Protein AF-A0A965YC69-F1 (afdb_monomer_lite)

Structure (mmCIF, N/CA/C/O backbone):
data_AF-A0A965YC69-F1
#
_entry.id   AF-A0A965YC69-F1
#
loop_
_atom_site.group_PDB
_atom_site.id
_atom_site.type_symbol
_atom_site.label_atom_id
_atom_site.label_alt_id
_atom_site.label_comp_id
_atom_site.label_asym_id
_atom_site.label_entity_id
_atom_site.label_seq_id
_atom_site.pdbx_PDB_ins_code
_atom_site.Cartn_x
_atom_site.Cartn_y
_atom_site.Cartn_z
_atom_site.occupancy
_atom_site.B_iso_or_equiv
_atom_site.auth_seq_id
_atom_site.auth_comp_id
_atom_site.auth_asym_id
_atom_site.auth_atom_id
_atom_site.pdbx_PDB_model_num
ATOM 1 N N . MET A 1 1 ? -14.971 -6.570 31.888 1.00 59.25 1 MET A N 1
ATOM 2 C CA . MET A 1 1 ? -14.513 -6.653 30.483 1.00 59.25 1 MET A CA 1
ATOM 3 C C . MET A 1 1 ? -15.698 -6.391 29.568 1.00 59.25 1 MET A C 1
ATOM 5 O O . MET A 1 1 ? -16.742 -7.001 29.774 1.00 59.25 1 MET A O 1
ATOM 9 N N . THR A 1 2 ? -15.551 -5.465 28.622 1.00 69.69 2 THR A N 1
ATOM 10 C CA . THR A 1 2 ? -16.561 -5.108 27.612 1.00 69.69 2 THR A CA 1
ATOM 11 C C . THR A 1 2 ? -16.803 -6.289 26.671 1.00 69.69 2 THR A C 1
ATOM 13 O O . THR A 1 2 ? -15.857 -6.855 26.121 1.00 69.69 2 THR A O 1
ATOM 16 N N . LYS A 1 3 ? -18.061 -6.719 26.513 1.00 77.50 3 LYS A N 1
ATOM 17 C CA . LYS A 1 3 ? -18.376 -7.937 25.738 1.00 77.50 3 LYS A CA 1
ATOM 18 C C . LYS A 1 3 ? -18.307 -7.688 24.233 1.00 77.50 3 LYS A C 1
ATOM 20 O O . LYS A 1 3 ? -18.015 -8.605 23.472 1.00 77.50 3 LYS A O 1
ATOM 25 N N . GLU A 1 4 ? -18.570 -6.455 23.809 1.00 84.12 4 GLU A N 1
ATOM 26 C CA . GLU A 1 4 ? -18.729 -6.100 22.397 1.00 84.12 4 GLU A CA 1
ATOM 27 C C . GLU A 1 4 ? -17.453 -5.514 21.777 1.00 84.12 4 GLU A C 1
ATOM 29 O O . GLU A 1 4 ? -17.327 -5.424 20.555 1.00 84.12 4 GLU A O 1
ATOM 34 N N . PHE A 1 5 ? -16.469 -5.148 22.600 1.00 84.00 5 PHE A N 1
ATOM 35 C CA . PHE A 1 5 ? -15.218 -4.546 22.140 1.00 84.00 5 PHE A CA 1
ATOM 36 C C . PHE A 1 5 ? -14.399 -5.436 21.186 1.00 84.00 5 PHE A C 1
ATOM 38 O O . PHE A 1 5 ? -13.971 -4.932 20.143 1.00 84.00 5 PHE A O 1
ATOM 45 N N . PRO A 1 6 ? -14.250 -6.758 21.419 1.00 87.00 6 PRO A N 1
ATOM 46 C CA . PRO A 1 6 ? -13.568 -7.640 20.468 1.00 87.00 6 PRO A CA 1
ATOM 47 C C . PRO A 1 6 ? -14.214 -7.646 19.076 1.00 87.00 6 PRO A C 1
ATOM 49 O O . PRO A 1 6 ? -13.519 -7.744 18.065 1.00 87.00 6 PRO A O 1
ATOM 52 N N . PHE A 1 7 ? -15.541 -7.492 19.003 1.00 87.00 7 PHE A N 1
ATOM 53 C CA . PHE A 1 7 ? -16.260 -7.411 17.732 1.00 87.00 7 PHE A CA 1
ATOM 54 C C . PHE A 1 7 ? -15.935 -6.116 16.977 1.00 87.00 7 PHE A C 1
ATOM 56 O O . PHE A 1 7 ? -15.702 -6.153 15.766 1.00 87.00 7 PHE A O 1
ATOM 63 N N . LEU A 1 8 ? -15.873 -4.980 17.685 1.00 88.12 8 LEU A N 1
ATOM 64 C CA . LEU A 1 8 ? -15.466 -3.701 17.097 1.00 88.12 8 LEU A CA 1
ATOM 65 C C . LEU A 1 8 ? -14.048 -3.791 16.518 1.00 88.12 8 LEU A C 1
ATOM 67 O O . LEU A 1 8 ? -13.834 -3.419 15.363 1.00 88.12 8 LEU A O 1
ATOM 71 N N . ILE A 1 9 ? -13.100 -4.322 17.295 1.00 90.00 9 ILE A N 1
ATOM 72 C CA . ILE A 1 9 ? -11.708 -4.480 16.861 1.00 90.00 9 ILE A CA 1
ATOM 73 C C . ILE A 1 9 ? -11.611 -5.394 15.641 1.00 90.00 9 ILE A C 1
ATOM 75 O O . ILE A 1 9 ? -10.937 -5.035 14.680 1.00 90.00 9 ILE A O 1
ATOM 79 N N . ASN A 1 10 ? -12.345 -6.509 15.611 1.00 89.81 10 ASN A N 1
ATOM 80 C CA . ASN A 1 10 ? -12.342 -7.406 14.457 1.00 89.81 10 ASN A CA 1
ATOM 81 C C . ASN A 1 10 ? -12.838 -6.713 13.171 1.00 89.81 10 ASN A C 1
ATOM 83 O O . ASN A 1 10 ? -12.270 -6.908 12.097 1.00 89.81 10 ASN A O 1
ATOM 87 N N . LYS A 1 11 ? -13.851 -5.840 13.265 1.00 89.69 11 LYS A N 1
ATOM 88 C CA . LYS A 1 11 ? -14.302 -5.036 12.116 1.00 89.69 11 LYS A CA 1
ATOM 89 C C . LYS A 1 11 ? -13.267 -4.012 11.655 1.00 89.69 11 LYS A C 1
ATOM 91 O O . LYS A 1 11 ? -13.107 -3.798 10.452 1.00 89.69 11 LYS A O 1
ATOM 96 N N . ILE A 1 12 ? -12.588 -3.351 12.593 1.00 90.25 12 ILE A N 1
ATOM 97 C CA . ILE A 1 12 ? -11.505 -2.418 12.259 1.00 90.25 12 ILE A CA 1
ATOM 98 C C . ILE A 1 12 ? -10.354 -3.191 11.605 1.00 90.25 12 ILE A C 1
ATOM 100 O O . ILE A 1 12 ? -9.820 -2.753 10.592 1.00 90.25 12 ILE A O 1
ATOM 104 N N . ASP A 1 13 ? -10.029 -4.377 12.109 1.00 89.38 13 ASP A N 1
ATOM 105 C CA . ASP A 1 13 ? -9.025 -5.267 11.532 1.00 89.38 13 ASP A CA 1
ATOM 106 C C . ASP A 1 13 ? -9.373 -5.721 10.114 1.00 89.38 13 ASP A C 1
ATOM 108 O O . ASP A 1 13 ? -8.505 -5.752 9.237 1.00 89.38 13 ASP A O 1
ATOM 112 N N . GLU A 1 14 ? -10.639 -6.043 9.855 1.00 90.31 14 GLU A N 1
ATOM 113 C CA . GLU A 1 14 ? -11.123 -6.354 8.513 1.00 90.31 14 GLU A CA 1
ATOM 114 C C . GLU A 1 14 ? -10.909 -5.169 7.559 1.00 90.31 14 GLU A C 1
ATOM 116 O O . GLU A 1 14 ? -10.376 -5.342 6.455 1.00 90.31 14 GLU A O 1
ATOM 121 N N . PHE A 1 15 ? -11.242 -3.953 8.007 1.00 91.25 15 PHE A N 1
ATOM 122 C CA . PHE A 1 15 ? -10.952 -2.727 7.269 1.00 91.25 15 PHE A CA 1
ATOM 123 C C . PHE A 1 15 ? -9.448 -2.557 7.017 1.00 91.25 15 PHE A C 1
ATOM 125 O O . PHE A 1 15 ? -9.059 -2.347 5.870 1.00 91.25 15 PHE A O 1
ATOM 132 N N . ILE A 1 16 ? -8.594 -2.705 8.038 1.00 88.75 16 ILE A N 1
ATOM 133 C CA . ILE A 1 16 ? -7.134 -2.559 7.920 1.00 88.75 16 ILE A CA 1
ATOM 134 C C . ILE A 1 16 ? -6.579 -3.554 6.889 1.00 88.75 16 ILE A C 1
ATOM 136 O O . ILE A 1 16 ? -5.811 -3.181 5.998 1.00 88.75 16 ILE A O 1
ATOM 140 N N . ARG A 1 17 ? -7.004 -4.822 6.950 1.00 87.62 17 ARG A N 1
ATOM 141 C CA . ARG A 1 17 ? -6.600 -5.851 5.978 1.00 87.62 17 ARG A CA 1
ATOM 142 C C . ARG A 1 17 ? -7.029 -5.473 4.564 1.00 87.62 17 ARG A C 1
ATOM 144 O O . ARG A 1 17 ? -6.238 -5.598 3.629 1.00 87.62 17 ARG A O 1
ATOM 151 N N . LYS A 1 18 ? -8.267 -5.005 4.384 1.00 90.19 18 LYS A N 1
ATOM 152 C CA . LYS A 1 18 ? -8.776 -4.592 3.069 1.00 90.19 18 LYS A CA 1
ATOM 153 C C . LYS A 1 18 ? -8.075 -3.332 2.550 1.00 90.19 18 LYS A C 1
ATOM 155 O O . LYS A 1 18 ? -7.773 -3.264 1.361 1.00 90.19 18 LYS A O 1
ATOM 160 N N . TYR A 1 19 ? -7.739 -2.392 3.430 1.00 89.69 19 TYR A N 1
ATOM 161 C CA . TYR A 1 19 ? -6.964 -1.189 3.127 1.00 89.69 19 TYR A CA 1
ATOM 162 C C . TYR A 1 19 ? -5.574 -1.533 2.576 1.00 89.69 19 TYR A C 1
ATOM 164 O O . TYR A 1 19 ? -5.208 -1.066 1.495 1.00 89.69 19 TYR A O 1
ATOM 172 N N . TYR A 1 20 ? -4.826 -2.416 3.244 1.00 87.81 20 TYR A N 1
ATOM 173 C CA . TYR A 1 20 ? -3.512 -2.836 2.747 1.00 87.81 20 TYR A CA 1
ATOM 174 C C . TYR A 1 20 ? -3.597 -3.686 1.480 1.00 87.81 20 TYR A C 1
ATOM 176 O O . TYR A 1 20 ? -2.767 -3.515 0.589 1.00 87.81 20 TYR A O 1
ATOM 184 N N . LYS A 1 21 ? -4.628 -4.531 1.329 1.00 87.44 21 LYS A N 1
ATOM 185 C CA . LYS A 1 21 ? -4.896 -5.221 0.054 1.00 87.44 21 LYS A CA 1
ATOM 186 C C . LYS A 1 21 ? -5.120 -4.230 -1.088 1.00 87.44 21 LYS A C 1
ATOM 188 O O . LYS A 1 21 ? -4.583 -4.425 -2.174 1.00 87.44 21 LYS A O 1
ATOM 193 N N . ASN A 1 22 ? -5.868 -3.155 -0.848 1.00 89.19 22 ASN A N 1
ATOM 194 C CA . ASN A 1 22 ? -6.080 -2.104 -1.840 1.00 89.19 22 ASN A CA 1
ATOM 195 C C . ASN A 1 22 ? -4.774 -1.400 -2.215 1.00 89.19 22 ASN A C 1
ATOM 197 O O . ASN A 1 22 ? -4.491 -1.202 -3.394 1.00 89.19 22 ASN A O 1
ATOM 201 N N . GLN A 1 23 ? -3.964 -1.054 -1.212 1.00 86.69 23 GLN A N 1
ATOM 202 C CA . GLN A 1 23 ? -2.665 -0.426 -1.423 1.00 86.69 23 GLN A CA 1
ATOM 203 C C . GLN A 1 23 ? -1.714 -1.337 -2.210 1.00 86.69 23 GLN A C 1
ATOM 205 O O . GLN A 1 23 ? -1.039 -0.855 -3.114 1.00 86.69 23 GLN A O 1
ATOM 210 N N . LEU A 1 24 ? -1.708 -2.641 -1.916 1.00 86.94 24 LEU A N 1
ATOM 211 C CA . LEU A 1 24 ? -0.916 -3.639 -2.631 1.00 86.94 24 LEU A CA 1
ATOM 212 C C . LEU A 1 24 ? -1.381 -3.804 -4.081 1.00 86.94 24 LEU A C 1
ATOM 214 O O . LEU A 1 24 ? -0.550 -3.823 -4.979 1.00 86.94 24 LEU A O 1
ATOM 218 N N . LEU A 1 25 ? -2.691 -3.890 -4.328 1.00 87.31 25 LEU A N 1
ATOM 219 C CA . LEU A 1 25 ? -3.232 -4.007 -5.686 1.00 87.31 25 LEU A CA 1
ATOM 220 C C . LEU A 1 25 ? -2.916 -2.767 -6.519 1.00 87.31 25 LEU A C 1
ATOM 222 O O . LEU A 1 25 ? -2.373 -2.883 -7.613 1.00 87.31 25 LEU A O 1
ATOM 226 N N . LYS A 1 26 ? -3.212 -1.575 -5.992 1.00 85.88 26 LYS A N 1
ATOM 227 C CA . LYS A 1 26 ? -2.890 -0.314 -6.664 1.00 85.88 26 LYS A CA 1
ATOM 228 C C . LYS A 1 26 ? -1.386 -0.190 -6.901 1.00 85.88 26 LYS A C 1
ATOM 230 O O . LYS A 1 26 ? -0.971 0.161 -7.999 1.00 85.88 26 LYS A O 1
ATOM 235 N N . GLY A 1 27 ? -0.589 -0.511 -5.886 1.00 85.31 27 GLY A N 1
ATOM 236 C CA . GLY A 1 27 ? 0.863 -0.524 -5.955 1.00 85.31 27 GLY A CA 1
ATOM 237 C C . GLY A 1 27 ? 1.385 -1.461 -7.041 1.00 85.31 27 GLY A C 1
ATOM 238 O O . GLY A 1 27 ? 2.020 -1.009 -7.984 1.00 85.31 27 GLY A O 1
ATOM 239 N N . GLY A 1 28 ? 1.048 -2.746 -6.973 1.00 86.44 28 GLY A N 1
ATOM 240 C CA . GLY A 1 28 ? 1.458 -3.746 -7.960 1.00 86.44 28 GLY A CA 1
ATOM 241 C C . GLY A 1 28 ? 1.061 -3.372 -9.389 1.00 86.44 28 GLY A C 1
ATOM 242 O O . GLY A 1 28 ? 1.870 -3.504 -10.301 1.00 86.44 28 GLY A O 1
ATOM 243 N N . LEU A 1 29 ? -0.138 -2.818 -9.582 1.00 88.00 29 LEU A N 1
ATOM 244 C CA . LEU A 1 29 ? -0.584 -2.305 -10.877 1.00 88.00 29 LEU A CA 1
ATOM 245 C C . LEU A 1 29 ? 0.324 -1.161 -11.381 1.00 88.00 29 LEU A C 1
ATOM 247 O O . LEU A 1 29 ? 0.822 -1.218 -12.504 1.00 88.00 29 LEU A O 1
ATOM 251 N N . PHE A 1 30 ? 0.613 -0.156 -10.550 1.00 85.81 30 PHE A N 1
ATOM 252 C CA . PHE A 1 30 ? 1.535 0.929 -10.915 1.00 85.81 30 PHE A CA 1
ATOM 253 C C . PHE A 1 30 ? 2.974 0.457 -11.159 1.00 85.81 30 PHE A C 1
ATOM 255 O O . PHE A 1 30 ? 3.622 0.971 -12.074 1.00 85.81 30 PHE A O 1
ATOM 262 N N . ALA A 1 31 ? 3.462 -0.516 -10.382 1.00 86.88 31 ALA A N 1
ATOM 263 C CA . ALA A 1 31 ? 4.761 -1.141 -10.614 1.00 86.88 31 ALA A CA 1
ATOM 264 C C . ALA A 1 31 ? 4.786 -1.783 -11.999 1.00 86.88 31 ALA A C 1
ATOM 266 O O . ALA A 1 31 ? 5.614 -1.409 -12.817 1.00 86.88 31 ALA A O 1
ATOM 267 N N . LEU A 1 32 ? 3.838 -2.675 -12.297 1.00 86.88 32 LEU A N 1
ATOM 268 C CA . LEU A 1 32 ? 3.783 -3.377 -13.580 1.00 86.88 32 LEU A CA 1
ATOM 269 C C . LEU A 1 32 ? 3.758 -2.413 -14.770 1.00 86.88 32 LEU A C 1
ATOM 271 O O . LEU A 1 32 ? 4.526 -2.592 -15.710 1.00 86.88 32 LEU A O 1
ATOM 275 N N . GLY A 1 33 ? 2.926 -1.369 -14.717 1.00 87.94 33 GLY A N 1
ATOM 276 C CA . GLY A 1 33 ? 2.852 -0.372 -15.788 1.00 87.94 33 GLY A CA 1
ATOM 277 C C . GLY A 1 33 ? 4.153 0.407 -15.973 1.00 87.94 33 GLY A C 1
ATOM 278 O O . GLY A 1 33 ? 4.636 0.539 -17.095 1.00 87.94 33 GLY A O 1
ATOM 279 N N . THR A 1 34 ? 4.739 0.892 -14.876 1.00 85.38 34 THR A N 1
ATOM 280 C CA . THR A 1 34 ? 6.002 1.648 -14.911 1.00 85.38 34 THR A CA 1
ATOM 281 C C . THR A 1 34 ? 7.152 0.784 -15.418 1.00 85.38 34 THR A C 1
ATOM 283 O O . THR A 1 34 ? 7.926 1.234 -16.257 1.00 85.38 34 THR A O 1
ATOM 286 N N . LEU A 1 35 ? 7.241 -0.462 -14.950 1.00 88.44 35 LEU A N 1
ATOM 287 C CA . LEU A 1 35 ? 8.280 -1.409 -15.347 1.00 88.44 35 LEU A CA 1
ATOM 288 C C . LEU A 1 35 ? 8.164 -1.784 -16.823 1.00 88.44 35 LEU A C 1
ATOM 290 O O . LEU A 1 35 ? 9.161 -1.734 -17.537 1.00 88.44 35 LEU A O 1
ATOM 294 N N . ALA A 1 36 ? 6.948 -2.071 -17.295 1.00 88.38 36 ALA A N 1
ATOM 295 C CA . ALA A 1 36 ? 6.690 -2.333 -18.706 1.00 88.38 36 ALA A CA 1
ATOM 296 C C . ALA A 1 36 ? 7.061 -1.127 -19.585 1.00 88.38 36 ALA A C 1
ATOM 298 O O . ALA A 1 36 ? 7.731 -1.285 -20.600 1.00 88.38 36 ALA A O 1
ATOM 299 N N . ALA A 1 37 ? 6.678 0.088 -19.183 1.00 87.81 37 ALA A N 1
ATOM 300 C CA . ALA A 1 37 ? 7.023 1.299 -19.924 1.00 87.81 37 ALA A CA 1
ATOM 301 C C . ALA A 1 37 ? 8.541 1.537 -19.977 1.00 87.81 37 ALA A C 1
ATOM 303 O O . ALA A 1 37 ? 9.082 1.794 -21.051 1.00 87.81 37 ALA A O 1
ATOM 304 N N . PHE A 1 38 ? 9.239 1.404 -18.845 1.00 87.38 38 PHE A N 1
ATOM 305 C CA . PHE A 1 38 ? 10.700 1.518 -18.792 1.00 87.38 38 PHE A CA 1
ATOM 306 C C . PHE A 1 38 ? 11.387 0.469 -19.665 1.00 87.38 38 PHE A C 1
ATOM 308 O O . PHE A 1 38 ? 12.330 0.797 -20.379 1.00 87.38 38 PHE A O 1
ATOM 315 N N . PHE A 1 39 ? 10.892 -0.769 -19.642 1.00 87.12 39 PHE A N 1
ATOM 316 C CA . PHE A 1 39 ? 11.405 -1.844 -20.479 1.00 87.12 39 PHE A CA 1
ATOM 317 C C . PHE A 1 39 ? 11.301 -1.492 -21.967 1.00 87.12 39 PHE A C 1
ATOM 319 O O . PHE A 1 39 ? 12.295 -1.580 -22.680 1.00 87.12 39 PHE A O 1
ATOM 326 N N . ILE A 1 40 ? 10.140 -1.014 -22.430 1.00 86.56 40 ILE A N 1
ATOM 327 C CA . ILE A 1 40 ? 9.954 -0.583 -23.826 1.00 86.56 40 ILE A CA 1
ATOM 328 C C . ILE A 1 40 ? 10.933 0.537 -24.188 1.00 86.56 40 ILE A C 1
ATOM 330 O O . ILE A 1 40 ? 11.562 0.480 -25.238 1.00 86.56 40 ILE A O 1
ATOM 334 N N . ILE A 1 41 ? 11.081 1.546 -23.324 1.00 86.94 41 ILE A N 1
ATOM 335 C CA . ILE A 1 41 ? 11.969 2.687 -23.583 1.00 86.94 41 ILE A CA 1
ATOM 336 C C . ILE A 1 41 ? 13.417 2.223 -23.746 1.00 86.94 41 ILE A C 1
ATOM 338 O O . ILE A 1 41 ? 14.076 2.640 -24.692 1.00 86.94 41 ILE A O 1
ATOM 342 N N . ILE A 1 42 ? 13.904 1.358 -22.854 1.00 85.88 42 ILE A N 1
ATOM 343 C CA . ILE A 1 42 ? 15.280 0.851 -22.919 1.00 85.88 42 ILE A CA 1
ATOM 344 C C . ILE A 1 42 ? 15.505 0.067 -24.214 1.00 85.88 42 ILE A C 1
ATOM 346 O O . ILE A 1 42 ? 16.464 0.357 -24.921 1.00 85.88 42 ILE A O 1
ATOM 350 N N . ASN A 1 43 ? 14.595 -0.848 -24.563 1.00 84.12 43 ASN A N 1
ATOM 351 C CA . ASN A 1 43 ? 14.705 -1.650 -25.787 1.00 84.12 43 ASN A CA 1
ATOM 352 C C . ASN A 1 43 ? 14.653 -0.783 -27.056 1.00 84.12 43 ASN A C 1
ATOM 354 O O . ASN A 1 43 ? 15.455 -0.964 -27.965 1.00 84.12 43 ASN A O 1
ATOM 358 N N . LEU A 1 44 ? 13.762 0.214 -27.115 1.00 84.38 44 LEU A N 1
ATOM 359 C CA . LEU A 1 44 ? 13.703 1.139 -28.253 1.00 84.38 44 LEU A CA 1
ATOM 360 C C . LEU A 1 44 ? 14.974 1.986 -28.368 1.00 84.38 44 LEU A C 1
ATOM 362 O O . LEU A 1 44 ? 15.494 2.169 -29.468 1.00 84.38 44 LEU A O 1
ATOM 366 N N . LEU A 1 45 ? 15.481 2.507 -27.247 1.00 84.81 45 LEU A N 1
ATOM 367 C CA . LEU A 1 45 ? 16.731 3.263 -27.235 1.00 84.81 45 LEU A CA 1
ATOM 368 C C . LEU A 1 45 ? 17.902 2.398 -27.692 1.00 84.81 45 LEU A C 1
ATOM 370 O O . LEU A 1 45 ? 18.755 2.884 -28.424 1.00 84.81 45 LEU A O 1
ATOM 374 N N . GLU A 1 46 ? 17.940 1.134 -27.285 1.00 82.69 46 GLU A N 1
ATOM 375 C CA . GLU A 1 46 ? 18.967 0.193 -27.711 1.00 82.69 46 GLU A CA 1
ATOM 376 C C . GLU A 1 46 ? 18.897 -0.095 -29.212 1.00 82.69 46 GLU A C 1
ATOM 378 O O . GLU A 1 46 ? 19.908 0.039 -29.905 1.00 82.69 46 GLU A O 1
ATOM 383 N N . TYR A 1 47 ? 17.697 -0.391 -29.714 1.00 81.62 47 TYR A N 1
ATOM 384 C CA . TYR A 1 47 ? 17.451 -0.682 -31.121 1.00 81.62 47 TYR A CA 1
ATOM 385 C C . TYR A 1 47 ? 17.859 0.478 -32.043 1.00 81.62 47 TYR A C 1
ATOM 387 O O . TYR A 1 47 ? 18.555 0.272 -33.035 1.00 81.62 47 TYR A O 1
ATOM 395 N N . PHE A 1 48 ? 17.477 1.716 -31.712 1.00 82.25 48 PHE A N 1
ATOM 396 C CA . PHE A 1 48 ? 17.841 2.886 -32.523 1.00 82.25 48 PHE A CA 1
ATOM 397 C C . PHE A 1 48 ? 19.259 3.400 -32.246 1.00 82.25 48 PHE A C 1
ATOM 399 O O . PHE A 1 48 ? 19.902 3.958 -33.135 1.00 82.25 48 PHE A O 1
ATOM 406 N N . GLY A 1 49 ? 19.744 3.246 -31.015 1.00 81.12 49 GLY A N 1
ATOM 407 C CA . GLY A 1 49 ? 21.005 3.813 -30.548 1.00 81.12 49 GLY A CA 1
ATOM 408 C C . GLY A 1 49 ? 22.242 2.990 -30.892 1.00 81.12 49 GLY A C 1
ATOM 409 O O . GLY A 1 49 ? 23.340 3.538 -30.814 1.00 81.12 49 GLY A O 1
ATOM 410 N N . ASN A 1 50 ? 22.091 1.711 -31.268 1.00 76.94 50 ASN A N 1
ATOM 411 C CA . ASN A 1 50 ? 23.204 0.784 -31.530 1.00 76.94 50 ASN A CA 1
ATOM 412 C C . ASN A 1 50 ? 24.290 0.869 -30.443 1.00 76.94 50 ASN A C 1
ATOM 414 O O . ASN A 1 50 ? 25.475 1.080 -30.715 1.00 76.94 50 ASN A O 1
ATOM 418 N N . PHE A 1 51 ? 23.871 0.789 -29.179 1.00 78.69 51 PHE A N 1
ATOM 419 C CA . PHE A 1 51 ? 24.764 1.055 -28.059 1.00 78.69 51 PHE A CA 1
ATOM 420 C C . PHE A 1 51 ? 25.872 0.007 -27.919 1.00 78.69 51 PHE A C 1
ATOM 422 O O . PHE A 1 51 ? 25.650 -1.199 -28.020 1.00 78.69 51 PHE A O 1
ATOM 429 N N . ASN A 1 52 ? 27.070 0.478 -27.565 1.00 82.38 52 ASN A N 1
ATOM 430 C CA . ASN A 1 52 ? 28.180 -0.392 -27.183 1.00 82.38 52 ASN A CA 1
ATOM 431 C C . ASN A 1 52 ? 27.843 -1.219 -25.926 1.00 82.38 52 ASN A C 1
ATOM 433 O O . ASN A 1 52 ? 27.083 -0.784 -25.057 1.00 82.38 52 ASN A O 1
ATOM 437 N N . ILE A 1 53 ? 28.494 -2.379 -25.786 1.00 83.50 53 ILE A N 1
ATOM 438 C CA . ILE A 1 53 ? 28.286 -3.360 -24.701 1.00 83.50 53 ILE A CA 1
ATOM 439 C C . ILE A 1 53 ? 28.294 -2.740 -23.288 1.00 83.50 53 ILE A C 1
ATOM 441 O O . ILE A 1 53 ? 27.503 -3.124 -22.424 1.00 83.50 53 ILE A O 1
ATOM 445 N N . THR A 1 54 ? 29.137 -1.729 -23.058 1.00 86.38 54 THR A N 1
ATOM 446 C CA . THR A 1 54 ? 29.231 -1.013 -21.779 1.00 86.38 54 THR A CA 1
ATOM 447 C C . THR A 1 54 ? 27.937 -0.273 -21.441 1.00 86.38 54 THR A C 1
ATOM 449 O O . THR A 1 54 ? 27.445 -0.379 -20.319 1.00 86.38 54 THR A O 1
ATOM 452 N N . PHE A 1 55 ? 27.349 0.440 -22.407 1.00 84.69 55 PHE A N 1
ATOM 453 C CA . PHE A 1 55 ? 26.105 1.186 -22.198 1.00 84.69 55 PHE A CA 1
ATOM 454 C C . PHE A 1 55 ? 24.920 0.248 -21.963 1.00 84.69 55 PHE A C 1
ATOM 456 O O . PHE A 1 55 ? 24.134 0.491 -21.048 1.00 84.69 55 PHE A O 1
ATOM 463 N N . ARG A 1 56 ? 24.849 -0.867 -22.702 1.00 82.62 56 ARG A N 1
ATOM 464 C CA . ARG A 1 56 ? 23.843 -1.922 -22.483 1.00 82.62 56 ARG A CA 1
ATOM 465 C C . ARG A 1 56 ? 23.903 -2.474 -21.058 1.00 82.62 56 ARG A C 1
ATOM 467 O O . ARG A 1 56 ? 22.887 -2.578 -20.377 1.00 82.62 56 ARG A O 1
ATOM 474 N N . THR A 1 57 ? 25.112 -2.740 -20.567 1.00 86.69 57 THR A N 1
ATOM 475 C CA . THR A 1 57 ? 25.331 -3.254 -19.206 1.00 86.69 57 THR A CA 1
ATOM 476 C C . THR A 1 57 ? 24.874 -2.252 -18.139 1.00 86.69 57 THR A C 1
ATOM 478 O O . THR A 1 57 ? 24.203 -2.630 -17.179 1.00 86.69 57 THR A O 1
ATOM 481 N N . ILE A 1 58 ? 25.181 -0.961 -18.314 1.00 89.69 58 ILE A N 1
ATOM 482 C CA . ILE A 1 58 ? 24.737 0.101 -17.396 1.00 89.69 58 ILE A CA 1
ATOM 483 C C . ILE A 1 58 ? 23.205 0.203 -17.376 1.00 89.69 58 ILE A C 1
ATOM 485 O O . ILE A 1 58 ? 22.614 0.240 -16.296 1.00 89.69 58 ILE A O 1
ATOM 489 N N . LEU A 1 59 ? 22.556 0.212 -18.547 1.00 86.31 59 LEU A N 1
ATOM 490 C CA . LEU A 1 59 ? 21.094 0.266 -18.657 1.00 86.31 59 LEU A CA 1
ATOM 491 C C . LEU A 1 59 ? 20.428 -0.952 -18.009 1.00 86.31 59 LEU A C 1
ATOM 493 O O . LEU A 1 59 ? 19.439 -0.792 -17.293 1.00 86.31 59 LEU A O 1
ATOM 497 N N . PHE A 1 60 ? 20.999 -2.144 -18.184 1.00 86.06 60 PHE A N 1
ATOM 498 C CA . PHE A 1 60 ? 20.513 -3.364 -17.545 1.00 86.06 60 PHE A CA 1
ATOM 499 C C . PHE A 1 60 ? 20.563 -3.279 -16.014 1.00 86.06 60 PHE A C 1
ATOM 501 O O . PHE A 1 60 ? 19.557 -3.532 -15.349 1.00 86.06 60 PHE A O 1
ATOM 508 N N . TYR A 1 61 ? 21.695 -2.878 -15.428 1.00 89.88 61 TYR A N 1
ATOM 509 C CA . TYR A 1 61 ? 21.799 -2.743 -13.969 1.00 89.88 61 TYR A CA 1
ATOM 510 C C . TYR A 1 61 ? 20.934 -1.603 -13.418 1.00 89.88 61 TYR A C 1
ATOM 512 O O . TYR A 1 61 ? 20.380 -1.724 -12.321 1.00 89.88 61 TYR A O 1
ATOM 520 N N . LEU A 1 62 ? 20.757 -0.517 -14.174 1.00 89.38 62 LEU A N 1
ATOM 521 C CA . LEU A 1 62 ? 19.821 0.549 -13.820 1.00 89.38 62 LEU A CA 1
ATOM 522 C C . LEU A 1 62 ? 18.377 0.029 -13.804 1.00 89.38 62 LEU A C 1
ATOM 524 O O . LEU A 1 62 ? 17.654 0.244 -12.834 1.00 89.38 62 LEU A O 1
ATOM 528 N N . TYR A 1 63 ? 17.974 -0.714 -14.834 1.00 88.06 63 TYR A N 1
ATOM 529 C CA . TYR A 1 63 ? 16.670 -1.367 -14.885 1.00 88.06 63 TYR A CA 1
ATOM 530 C C . TYR A 1 63 ? 16.483 -2.349 -13.723 1.00 88.06 63 TYR A C 1
ATOM 532 O O . TYR A 1 63 ? 15.465 -2.298 -13.031 1.00 88.06 63 TYR A O 1
ATOM 540 N N . LEU A 1 64 ? 17.469 -3.208 -13.456 1.00 89.88 64 LEU A N 1
ATOM 541 C CA . LEU A 1 64 ? 17.410 -4.198 -12.381 1.00 89.88 64 LEU A CA 1
ATOM 542 C C . LEU A 1 64 ? 17.296 -3.536 -11.000 1.00 89.88 64 LEU A C 1
ATOM 544 O O . LEU A 1 64 ? 16.440 -3.915 -10.199 1.00 89.88 64 LEU A O 1
ATOM 548 N N . SER A 1 65 ? 18.115 -2.519 -10.729 1.00 91.62 65 SER A N 1
ATOM 549 C CA . SER A 1 65 ? 18.071 -1.781 -9.462 1.00 91.62 65 SER A CA 1
ATOM 550 C C . SER A 1 65 ? 16.745 -1.037 -9.276 1.00 91.62 65 SER A C 1
ATOM 552 O O . SER A 1 65 ? 16.148 -1.125 -8.201 1.00 91.62 65 SER A O 1
ATOM 554 N N . ALA A 1 66 ? 16.224 -0.389 -10.324 1.00 88.62 66 ALA A N 1
ATOM 555 C CA . ALA A 1 66 ? 14.913 0.255 -10.297 1.00 88.62 66 ALA A CA 1
ATOM 556 C C . ALA A 1 66 ? 13.781 -0.753 -10.029 1.00 88.62 66 ALA A C 1
ATOM 558 O O . ALA A 1 66 ? 12.896 -0.479 -9.217 1.00 88.62 66 ALA A O 1
ATOM 559 N N . ASN A 1 67 ? 13.832 -1.942 -10.643 1.00 87.19 67 ASN A N 1
ATOM 560 C CA . ASN A 1 67 ? 12.874 -3.025 -10.395 1.00 87.19 67 ASN A CA 1
ATOM 561 C C . ASN A 1 67 ? 12.870 -3.459 -8.933 1.00 87.19 67 ASN A C 1
ATOM 563 O O . ASN A 1 67 ? 11.810 -3.510 -8.309 1.00 87.19 67 ASN A O 1
ATOM 567 N N . ILE A 1 68 ? 14.051 -3.737 -8.375 1.00 90.50 68 ILE A N 1
ATOM 568 C CA . ILE A 1 68 ? 14.193 -4.143 -6.974 1.00 90.50 68 ILE A CA 1
ATOM 569 C C . ILE A 1 68 ? 13.653 -3.048 -6.052 1.00 90.50 68 ILE A C 1
ATOM 571 O O . ILE A 1 68 ? 12.886 -3.342 -5.136 1.00 90.50 68 ILE A O 1
ATOM 575 N N . PHE A 1 69 ? 13.996 -1.785 -6.315 1.00 90.56 69 PHE A N 1
ATOM 576 C CA . PHE A 1 69 ? 13.534 -0.652 -5.519 1.00 90.56 69 PHE A CA 1
ATOM 577 C C . PHE A 1 69 ? 12.003 -0.515 -5.541 1.00 90.56 69 PHE A C 1
ATOM 579 O O . PHE A 1 69 ? 11.369 -0.438 -4.485 1.00 90.56 69 PHE A O 1
ATOM 586 N N . ILE A 1 70 ? 11.392 -0.544 -6.730 1.00 87.38 70 ILE A N 1
ATOM 587 C CA . ILE A 1 70 ? 9.936 -0.446 -6.897 1.00 87.38 70 ILE A CA 1
ATOM 588 C C . ILE A 1 70 ? 9.239 -1.634 -6.225 1.00 87.38 70 ILE A C 1
ATOM 590 O O . ILE A 1 70 ? 8.301 -1.434 -5.456 1.00 87.38 70 ILE A O 1
ATOM 594 N N . LEU A 1 71 ? 9.701 -2.866 -6.453 1.00 84.44 71 LEU A N 1
ATOM 595 C CA . LEU A 1 71 ? 9.113 -4.058 -5.837 1.00 84.44 71 LEU A CA 1
ATOM 596 C C . LEU A 1 71 ? 9.231 -4.029 -4.311 1.00 84.44 71 LEU A C 1
ATOM 598 O O . LEU A 1 71 ? 8.269 -4.346 -3.609 1.00 84.44 71 LEU A O 1
ATOM 602 N N . TYR A 1 72 ? 10.370 -3.593 -3.776 1.00 87.81 72 TYR A N 1
ATOM 603 C CA . TYR A 1 72 ? 10.561 -3.485 -2.335 1.00 87.81 72 TYR A CA 1
ATOM 604 C C . TYR A 1 72 ? 9.549 -2.518 -1.705 1.00 87.81 72 TYR A C 1
ATOM 606 O O . TYR A 1 72 ? 8.797 -2.894 -0.801 1.00 87.81 72 TYR A O 1
ATOM 614 N N . PHE A 1 73 ? 9.459 -1.288 -2.219 1.00 84.50 73 PHE A N 1
ATOM 615 C CA . PHE A 1 73 ? 8.571 -0.275 -1.645 1.00 84.50 73 PHE A CA 1
ATOM 616 C C . PHE A 1 73 ? 7.086 -0.551 -1.885 1.00 84.50 73 PHE A C 1
ATOM 618 O O . PHE A 1 73 ? 6.255 -0.250 -1.024 1.00 84.50 73 PHE A O 1
ATOM 625 N N . LEU A 1 74 ? 6.743 -1.105 -3.046 1.00 82.06 74 LEU A N 1
ATOM 626 C CA . LEU A 1 74 ? 5.366 -1.172 -3.522 1.00 82.06 74 LEU A CA 1
ATOM 627 C C . LEU A 1 74 ? 4.712 -2.546 -3.318 1.00 82.06 74 LEU A C 1
ATOM 629 O O . LEU A 1 74 ? 3.485 -2.630 -3.302 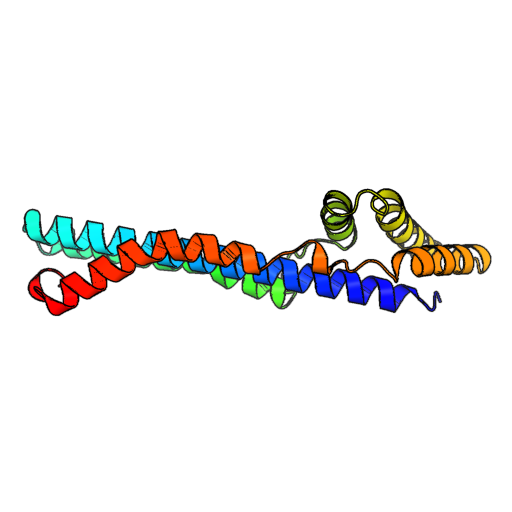1.00 82.06 74 LEU A O 1
ATOM 633 N N . VAL A 1 75 ? 5.508 -3.602 -3.113 1.00 81.12 75 VAL A N 1
ATOM 634 C CA . VAL A 1 75 ? 5.031 -4.978 -2.890 1.00 81.12 75 VAL A CA 1
ATOM 635 C C . VAL A 1 75 ? 5.460 -5.495 -1.517 1.00 81.12 75 VAL A C 1
ATOM 637 O O . VAL A 1 75 ? 4.599 -5.858 -0.715 1.00 81.12 75 VAL A O 1
ATOM 640 N N . ILE A 1 76 ? 6.757 -5.468 -1.189 1.00 82.44 76 ILE A N 1
ATOM 641 C CA . ILE A 1 76 ? 7.262 -6.055 0.067 1.00 82.44 76 ILE A CA 1
ATOM 642 C C . ILE A 1 76 ? 6.754 -5.287 1.294 1.00 82.44 76 ILE A C 1
ATOM 644 O O . ILE A 1 76 ? 6.243 -5.906 2.227 1.00 82.44 76 ILE A O 1
ATOM 648 N N . ILE A 1 77 ? 6.819 -3.949 1.297 1.00 81.12 77 ILE A N 1
ATOM 649 C CA . ILE A 1 77 ? 6.350 -3.147 2.444 1.00 81.12 77 ILE A CA 1
ATOM 650 C C . ILE A 1 77 ? 4.844 -3.344 2.722 1.00 81.12 77 ILE A C 1
ATOM 652 O O . ILE A 1 77 ? 4.492 -3.593 3.879 1.00 81.12 77 ILE A O 1
ATOM 656 N N . PRO A 1 78 ? 3.922 -3.250 1.738 1.00 78.44 78 PRO A N 1
ATOM 657 C CA . PRO A 1 78 ? 2.501 -3.488 1.999 1.00 78.44 78 PRO A CA 1
ATOM 658 C C . PRO A 1 78 ? 2.198 -4.923 2.435 1.00 78.44 78 PRO A C 1
ATOM 660 O O . PRO A 1 78 ? 1.327 -5.118 3.281 1.00 78.44 78 PRO A O 1
ATOM 663 N N . ILE A 1 79 ? 2.928 -5.918 1.913 1.00 79.56 79 ILE A N 1
ATOM 664 C CA . ILE A 1 79 ? 2.809 -7.314 2.357 1.00 79.56 79 ILE A CA 1
ATOM 665 C C . ILE A 1 79 ? 3.240 -7.453 3.819 1.00 79.56 79 ILE A C 1
ATOM 667 O O . ILE A 1 79 ? 2.501 -8.031 4.614 1.00 79.56 79 ILE A O 1
ATOM 671 N N . ALA A 1 80 ? 4.383 -6.879 4.203 1.00 79.81 80 ALA A N 1
ATOM 672 C CA . ALA A 1 80 ? 4.845 -6.896 5.589 1.00 79.81 80 ALA A CA 1
ATOM 673 C C . ALA A 1 80 ? 3.795 -6.280 6.528 1.00 79.81 80 ALA A C 1
ATOM 675 O O . ALA A 1 80 ? 3.426 -6.888 7.533 1.00 79.81 80 ALA A O 1
ATOM 676 N N . LYS A 1 81 ? 3.216 -5.134 6.144 1.00 78.25 81 LYS A N 1
ATOM 677 C CA . LYS A 1 81 ? 2.137 -4.482 6.903 1.00 78.25 81 LYS A CA 1
ATOM 678 C C . LYS A 1 81 ? 0.857 -5.320 6.970 1.00 78.25 81 LYS A C 1
ATOM 680 O O . LYS A 1 81 ? 0.200 -5.327 8.008 1.00 78.25 81 LYS A O 1
ATOM 685 N N . LEU A 1 82 ? 0.515 -6.059 5.911 1.00 75.75 82 LEU A N 1
ATOM 686 C CA . LEU A 1 82 ? -0.636 -6.970 5.893 1.00 75.75 82 LEU A CA 1
ATOM 687 C C . LEU A 1 82 ? -0.469 -8.125 6.894 1.00 75.75 82 LEU A C 1
ATOM 689 O O . LEU A 1 82 ? -1.425 -8.470 7.589 1.00 75.75 82 LEU A O 1
ATOM 693 N N . TYR A 1 83 ? 0.743 -8.675 7.007 1.00 74.81 83 TYR A N 1
ATOM 694 C CA . TYR A 1 83 ? 1.102 -9.697 8.000 1.00 74.81 83 TYR A CA 1
ATOM 695 C C . TYR A 1 83 ? 1.421 -9.125 9.386 1.00 74.81 83 TYR A C 1
ATOM 697 O O . TYR A 1 83 ? 1.907 -9.845 10.253 1.00 74.81 83 TYR A O 1
ATOM 705 N N . ARG A 1 84 ? 1.117 -7.843 9.615 1.00 70.38 84 ARG A N 1
ATOM 706 C CA . ARG A 1 84 ? 1.360 -7.137 10.876 1.00 70.38 84 ARG A CA 1
ATOM 707 C C . ARG A 1 84 ? 2.837 -7.055 11.294 1.00 70.38 84 ARG A C 1
ATOM 709 O O . ARG A 1 84 ? 3.134 -6.861 12.469 1.00 70.38 84 ARG A O 1
ATOM 716 N N . PHE A 1 85 ? 3.767 -7.144 10.347 1.00 64.81 85 PHE A N 1
ATOM 717 C CA . PHE A 1 85 ? 5.182 -6.882 10.595 1.00 64.81 85 PHE A CA 1
ATOM 718 C C . PHE A 1 85 ? 5.489 -5.383 10.440 1.00 64.81 85 PHE A C 1
ATOM 720 O O . PHE A 1 85 ? 5.231 -4.779 9.396 1.00 64.81 85 PHE A O 1
ATOM 727 N N . GLY A 1 86 ? 6.067 -4.776 11.483 1.00 66.75 86 GLY A N 1
ATOM 728 C CA . GLY A 1 86 ? 6.497 -3.373 11.494 1.00 66.75 86 GLY A CA 1
ATOM 729 C C . GLY A 1 86 ? 5.405 -2.365 11.886 1.00 66.75 86 GLY A C 1
ATOM 730 O O . GLY A 1 86 ? 4.492 -2.673 12.647 1.00 66.75 86 GLY A O 1
ATOM 731 N N . LYS A 1 87 ? 5.520 -1.119 11.399 1.00 66.88 87 LYS A N 1
ATOM 732 C CA . LYS A 1 87 ? 4.597 -0.012 11.724 1.00 66.88 87 LYS A CA 1
ATOM 733 C C . LYS A 1 87 ? 3.283 -0.133 10.934 1.00 66.88 87 LYS A C 1
ATOM 735 O O . LYS A 1 87 ? 3.225 0.234 9.756 1.00 66.88 87 LYS A O 1
ATOM 740 N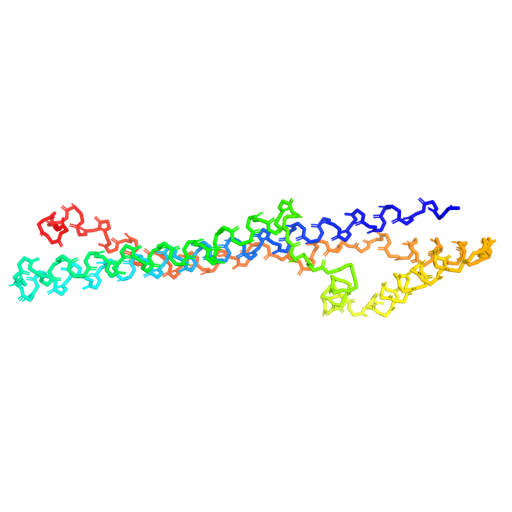 N . ILE A 1 88 ? 2.246 -0.643 11.592 1.00 81.38 88 ILE A N 1
ATOM 741 C CA . ILE A 1 88 ? 0.858 -0.712 11.105 1.00 81.38 88 ILE A CA 1
ATOM 742 C C . ILE A 1 88 ? 0.132 0.573 11.522 1.00 81.38 88 ILE A C 1
ATOM 744 O O . ILE A 1 88 ? 0.510 1.197 12.513 1.00 81.38 88 ILE A O 1
ATOM 748 N N . ILE A 1 89 ? -0.901 0.974 10.778 1.00 84.38 89 ILE A N 1
ATOM 749 C CA . ILE A 1 89 ? -1.814 2.028 11.241 1.00 84.38 89 ILE A CA 1
ATOM 750 C C . ILE A 1 89 ? -2.464 1.618 12.566 1.00 84.38 89 ILE A C 1
ATOM 752 O O . ILE A 1 89 ? -2.861 0.464 12.739 1.00 84.38 89 ILE A O 1
ATOM 756 N N . SER A 1 90 ? -2.556 2.555 13.507 1.00 88.69 90 SER A N 1
ATOM 757 C CA . SER A 1 90 ? -3.232 2.297 14.777 1.00 88.69 90 SER A CA 1
ATOM 758 C C . SER A 1 90 ? -4.746 2.163 14.570 1.00 88.69 90 SER A C 1
ATOM 760 O O . SER A 1 90 ? -5.290 2.575 13.541 1.00 88.69 90 SER A O 1
ATOM 762 N N . TYR A 1 91 ? -5.459 1.614 15.557 1.00 89.81 91 TYR A N 1
ATOM 763 C CA . TYR A 1 91 ? -6.926 1.586 15.515 1.00 89.81 91 TYR A CA 1
ATOM 764 C C . TYR A 1 91 ? -7.533 2.997 15.474 1.00 89.81 91 TYR A C 1
ATOM 766 O O . TYR A 1 91 ? -8.565 3.198 14.838 1.00 89.81 91 TYR A O 1
ATOM 774 N N . GLU A 1 92 ? -6.874 3.978 16.093 1.00 89.31 92 GLU A N 1
ATOM 775 C CA . GLU A 1 92 ? -7.269 5.391 16.063 1.00 89.31 92 GLU A CA 1
ATOM 776 C C . GLU A 1 92 ? -7.096 5.978 14.650 1.00 89.31 92 GLU A C 1
ATOM 778 O O . GLU A 1 92 ? -8.021 6.597 14.122 1.00 89.31 92 GLU A O 1
ATOM 783 N N . ASP A 1 93 ? -5.969 5.702 13.984 1.00 89.81 93 ASP A N 1
ATOM 784 C CA . ASP A 1 93 ? -5.749 6.103 12.587 1.00 89.81 93 ASP A CA 1
ATOM 785 C C . ASP A 1 93 ? -6.782 5.461 11.656 1.00 89.81 93 ASP A C 1
ATOM 787 O O . ASP A 1 93 ? -7.361 6.125 10.793 1.00 89.81 93 ASP A O 1
ATOM 791 N N . ALA A 1 94 ? -7.048 4.165 11.846 1.00 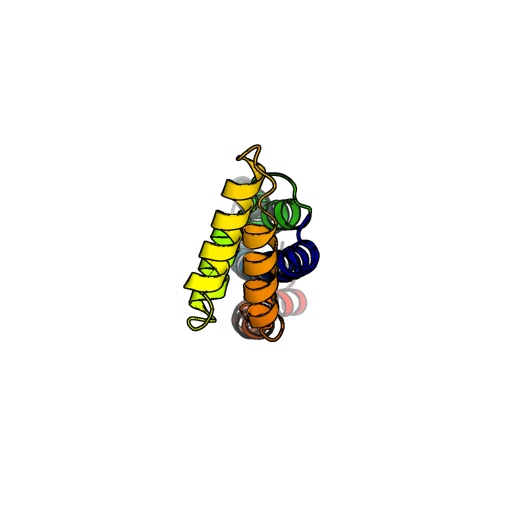90.19 94 ALA A N 1
ATOM 792 C CA . ALA A 1 94 ? -8.066 3.451 11.090 1.00 90.19 94 ALA A CA 1
ATOM 793 C C . ALA A 1 94 ? -9.450 4.079 11.302 1.00 90.19 94 ALA A C 1
ATOM 795 O O . ALA A 1 94 ? -10.164 4.298 10.327 1.00 90.19 94 ALA A O 1
ATOM 796 N N . ALA A 1 95 ? -9.805 4.452 12.535 1.00 90.25 95 ALA A N 1
ATOM 797 C CA . ALA A 1 95 ? -11.055 5.142 12.840 1.00 90.25 95 ALA A CA 1
ATOM 798 C C . ALA A 1 95 ? -11.169 6.507 12.153 1.00 90.25 95 ALA A C 1
ATOM 800 O O . ALA A 1 95 ? -12.233 6.839 11.630 1.00 90.25 95 ALA A O 1
ATOM 801 N N . ILE A 1 96 ? -10.077 7.274 12.085 1.00 90.50 96 ILE A N 1
ATOM 802 C CA . ILE A 1 96 ? -10.038 8.545 11.351 1.00 90.50 96 ILE A CA 1
ATOM 803 C C . ILE A 1 96 ? -10.281 8.308 9.855 1.00 90.50 96 ILE A C 1
ATOM 805 O O . ILE A 1 96 ? -11.038 9.053 9.233 1.00 90.50 96 ILE A O 1
ATOM 809 N N . ILE A 1 97 ? -9.665 7.280 9.262 1.00 90.19 97 ILE A N 1
ATOM 810 C CA . ILE A 1 97 ? -9.841 6.966 7.836 1.00 90.19 97 ILE A CA 1
ATOM 811 C C . ILE A 1 97 ? -11.264 6.457 7.558 1.00 90.19 97 ILE A C 1
ATOM 813 O O . ILE A 1 97 ? -11.898 6.930 6.617 1.00 90.19 97 ILE A O 1
ATOM 817 N N . ILE A 1 98 ? -11.790 5.550 8.387 1.00 91.44 98 ILE A N 1
ATOM 818 C CA . ILE A 1 98 ? -13.171 5.049 8.295 1.00 91.44 98 ILE A CA 1
ATOM 819 C C . ILE A 1 98 ? -14.158 6.216 8.421 1.00 91.44 98 ILE A C 1
ATOM 821 O O . ILE A 1 98 ? -15.061 6.351 7.600 1.00 91.44 98 ILE A O 1
ATOM 825 N N . GLY A 1 99 ? -13.955 7.104 9.397 1.00 89.44 99 GLY A N 1
ATOM 826 C CA . GLY A 1 99 ? -14.821 8.254 9.651 1.00 89.44 99 GLY A CA 1
ATOM 827 C C . GLY A 1 99 ? -14.797 9.328 8.559 1.00 89.44 99 GLY A C 1
ATOM 828 O O . GLY A 1 99 ? -15.739 10.106 8.453 1.00 89.44 99 GLY A O 1
ATOM 829 N N . LYS A 1 100 ? -13.764 9.373 7.705 1.00 90.44 100 LYS A N 1
ATOM 830 C CA . LYS A 1 100 ? -13.792 10.206 6.487 1.00 90.44 100 LYS A CA 1
ATOM 831 C C . LYS A 1 100 ? -14.803 9.693 5.460 1.00 90.44 100 LYS A C 1
ATOM 833 O O . LYS A 1 100 ? -15.319 10.491 4.687 1.00 90.44 100 LYS A O 1
ATOM 838 N N . HIS A 1 101 ? -15.044 8.384 5.431 1.00 89.56 101 HIS A N 1
ATOM 839 C CA . HIS A 1 101 ? -16.007 7.760 4.528 1.00 89.56 101 HIS A CA 1
ATOM 840 C C . HIS A 1 101 ? -17.410 7.684 5.144 1.00 89.56 101 HIS A C 1
ATOM 842 O O . HIS A 1 101 ? -18.391 7.884 4.440 1.00 89.56 101 HIS A O 1
ATOM 848 N N . PHE A 1 102 ? -17.491 7.442 6.455 1.00 90.75 102 PHE A N 1
ATOM 849 C CA . PHE A 1 102 ? -18.735 7.390 7.223 1.00 90.75 102 PHE A CA 1
ATOM 850 C C . PHE A 1 102 ? -18.774 8.532 8.252 1.00 90.75 102 PHE A C 1
ATOM 852 O O . PHE A 1 102 ? -18.431 8.325 9.426 1.00 90.75 102 PHE A O 1
ATOM 859 N N . PRO A 1 103 ? -19.141 9.759 7.835 1.00 87.88 103 PRO A N 1
ATOM 86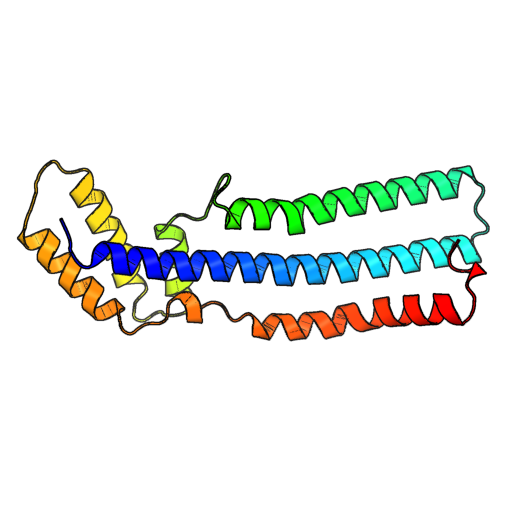0 C CA . PRO A 1 103 ? -19.130 10.920 8.718 1.00 87.88 103 PRO A CA 1
ATOM 861 C C . PRO A 1 103 ? -20.087 10.760 9.904 1.00 87.88 103 PRO A C 1
ATOM 863 O O . PRO A 1 103 ? -19.776 11.260 10.983 1.00 87.88 103 PRO A O 1
ATOM 866 N N . GLU A 1 104 ? -21.190 10.009 9.761 1.00 87.44 104 GLU A N 1
ATOM 867 C CA . GLU A 1 104 ? -22.168 9.818 10.840 1.00 87.44 104 GLU A CA 1
ATOM 868 C C . GLU A 1 104 ? -21.615 9.080 12.075 1.00 87.44 104 GLU A C 1
ATOM 870 O O . GLU A 1 104 ? -22.139 9.241 13.180 1.00 87.44 104 GLU A O 1
ATOM 875 N N . ILE A 1 105 ? -20.544 8.291 11.918 1.00 88.38 105 ILE A N 1
ATOM 876 C CA . ILE A 1 105 ? -19.930 7.520 13.012 1.00 88.38 105 ILE A CA 1
ATOM 877 C C . ILE A 1 105 ? -18.523 7.982 13.391 1.00 88.38 105 ILE A C 1
ATOM 879 O O . ILE A 1 105 ? -17.974 7.465 14.364 1.00 88.38 105 ILE A O 1
ATOM 883 N N . LYS A 1 106 ? -17.934 8.934 12.659 1.00 87.69 106 LYS A N 1
ATOM 884 C CA . LYS A 1 106 ? -16.544 9.384 12.839 1.00 87.69 106 LYS A CA 1
ATOM 885 C C . LYS A 1 106 ? -16.206 9.670 14.304 1.00 87.69 106 LYS A C 1
ATOM 887 O O . LYS A 1 106 ? -15.295 9.059 14.865 1.00 87.69 106 LYS A O 1
ATOM 892 N N . ASP A 1 107 ? -16.968 10.569 14.924 1.00 87.62 107 ASP A N 1
ATOM 893 C CA . ASP A 1 107 ? -16.684 11.030 16.283 1.00 87.62 107 ASP A CA 1
ATOM 894 C C . ASP A 1 107 ? -16.992 9.944 17.316 1.00 87.62 107 ASP A C 1
ATOM 896 O O . ASP A 1 107 ? -16.242 9.775 18.278 1.00 87.62 107 ASP A O 1
ATOM 900 N N . LYS A 1 108 ? -18.048 9.150 17.089 1.00 89.38 108 LYS A N 1
ATOM 901 C CA . LYS A 1 108 ? -18.425 8.030 17.962 1.00 89.38 108 LYS A CA 1
ATOM 902 C C . LYS A 1 108 ? -17.351 6.944 17.977 1.00 89.38 108 LYS A C 1
ATOM 904 O O . LYS A 1 108 ? -17.005 6.458 19.052 1.00 89.38 108 LYS A O 1
ATOM 909 N N . LEU A 1 109 ? -16.819 6.573 16.813 1.00 89.56 109 LEU A N 1
ATOM 910 C CA . LEU A 1 109 ? -15.807 5.529 16.670 1.00 89.56 109 LEU A CA 1
ATOM 911 C C . LEU A 1 109 ? -14.500 5.926 17.364 1.00 89.56 109 LEU A C 1
ATOM 913 O O . LEU A 1 109 ? -13.986 5.160 18.178 1.00 89.56 109 LEU A O 1
ATOM 917 N N . LEU A 1 110 ? -14.006 7.142 17.104 1.00 91.69 110 LEU A N 1
ATOM 918 C CA . LEU A 1 110 ? -12.776 7.643 17.719 1.00 91.69 110 LEU A CA 1
ATOM 919 C C . LEU A 1 110 ? -12.914 7.777 19.243 1.00 91.69 110 LEU A C 1
ATOM 921 O O . LEU A 1 110 ? -12.064 7.274 19.976 1.00 91.69 110 LEU A O 1
ATOM 925 N N . ASN A 1 111 ? -14.011 8.378 19.724 1.00 91.44 111 ASN A N 1
ATOM 926 C CA . ASN A 1 111 ? -14.251 8.523 21.163 1.00 91.44 111 ASN A CA 1
ATOM 927 C C . ASN A 1 111 ? -14.364 7.166 21.861 1.00 91.44 111 ASN A C 1
ATOM 929 O O . ASN A 1 111 ? -13.847 7.002 22.959 1.00 91.44 111 ASN A O 1
ATOM 933 N N . THR A 1 112 ? -15.016 6.178 21.241 1.00 90.19 112 THR A N 1
ATOM 934 C CA . THR A 1 112 ? -15.170 4.843 21.841 1.00 90.19 112 THR A CA 1
ATOM 935 C C . THR A 1 112 ? -13.814 4.153 22.022 1.00 90.19 112 THR A C 1
ATOM 937 O O . THR A 1 112 ? -13.561 3.578 23.079 1.00 90.19 112 THR A O 1
ATOM 940 N N . LEU A 1 113 ? -12.914 4.260 21.037 1.00 90.31 113 LEU A N 1
ATOM 941 C CA . LEU A 1 113 ? -11.553 3.717 21.134 1.00 90.31 113 LEU A CA 1
ATOM 942 C C . LEU A 1 113 ? -10.718 4.434 22.205 1.00 90.31 113 LEU A C 1
ATOM 944 O O . LEU A 1 113 ? -10.036 3.781 22.993 1.00 90.31 113 LEU A O 1
ATOM 948 N N . GLN A 1 114 ? -10.800 5.766 22.268 1.00 88.94 114 GLN A N 1
ATOM 949 C CA . GLN A 1 114 ? -10.090 6.563 23.272 1.00 88.94 114 GLN A CA 1
ATOM 950 C C . GLN A 1 114 ? -10.594 6.281 24.695 1.00 88.94 114 GLN A C 1
ATOM 952 O O . GLN A 1 114 ? -9.785 6.106 25.603 1.00 88.94 114 GLN A O 1
ATOM 957 N N . LEU A 1 115 ? -11.914 6.181 24.888 1.00 87.06 115 LEU A N 1
ATOM 958 C CA . LEU A 1 115 ? -12.526 5.857 26.181 1.00 87.06 115 LEU A CA 1
ATOM 959 C C . LEU A 1 115 ? -12.115 4.468 26.677 1.00 87.06 115 LEU A C 1
ATOM 961 O O . LEU A 1 115 ? -11.764 4.337 27.847 1.00 87.06 115 LEU A O 1
ATOM 965 N N . GLN A 1 116 ? -12.100 3.455 25.803 1.00 85.19 116 GLN A N 1
ATOM 966 C CA . GLN A 1 116 ? -11.605 2.124 26.167 1.00 85.19 116 GLN A CA 1
ATOM 967 C C . GLN A 1 116 ? -10.133 2.186 26.599 1.00 85.19 116 GLN A C 1
ATOM 969 O O . GLN A 1 116 ? -9.779 1.654 27.646 1.00 85.19 116 GLN A O 1
ATOM 974 N N . LYS A 1 117 ? -9.279 2.877 25.834 1.00 84.94 117 LYS A N 1
ATOM 975 C CA . LYS A 1 117 ? -7.848 3.015 26.145 1.00 84.94 117 LYS A CA 1
ATOM 976 C C . LYS A 1 117 ? -7.615 3.725 27.481 1.00 84.94 117 LYS A C 1
ATOM 978 O O . LYS A 1 117 ? -6.726 3.342 28.233 1.00 84.94 117 LYS A O 1
ATOM 983 N N . LEU A 1 118 ? -8.405 4.750 27.801 1.00 83.56 118 LEU A N 1
ATOM 984 C CA . LEU A 1 118 ? -8.356 5.420 29.105 1.00 83.56 118 LEU A CA 1
ATOM 985 C C . LEU A 1 118 ? -8.835 4.497 30.236 1.00 83.56 118 LEU A C 1
ATOM 987 O O . LEU A 1 118 ? -8.207 4.460 31.290 1.00 83.56 118 LEU A O 1
ATOM 991 N N . GLY A 1 119 ? -9.903 3.728 30.005 1.00 77.81 119 GLY A N 1
ATOM 992 C CA . GLY A 1 119 ? -10.453 2.768 30.966 1.00 77.81 119 GLY A CA 1
ATOM 993 C C . GLY A 1 119 ? -9.542 1.570 31.251 1.00 77.81 119 GLY A C 1
ATOM 994 O O . GLY A 1 119 ? -9.550 1.069 32.365 1.00 77.81 119 GLY A O 1
ATOM 995 N N . GLU A 1 120 ? -8.727 1.138 30.285 1.00 74.56 120 GLU A N 1
ATOM 996 C CA . GLU A 1 120 ? -7.714 0.087 30.483 1.00 74.56 120 GLU A CA 1
ATOM 997 C C . GLU A 1 120 ? -6.502 0.576 31.287 1.00 74.56 120 GLU A C 1
ATOM 999 O O . GLU A 1 120 ? -5.910 -0.194 32.039 1.00 74.56 120 GLU A O 1
ATOM 1004 N N . ASN A 1 121 ? -6.139 1.856 31.149 1.00 71.75 121 ASN A N 1
ATOM 1005 C CA . ASN A 1 121 ? -5.027 2.460 31.892 1.00 71.75 121 ASN A CA 1
ATOM 1006 C C . ASN A 1 121 ? -5.429 2.910 33.305 1.00 71.75 121 ASN A C 1
ATOM 1008 O O . ASN A 1 121 ? -4.582 3.014 34.193 1.00 71.75 121 ASN A O 1
ATOM 1012 N N . ALA A 1 122 ? -6.711 3.189 33.531 1.00 66.19 122 ALA A N 1
ATOM 1013 C CA . ALA A 1 122 ? -7.238 3.447 34.858 1.00 66.19 122 ALA A CA 1
ATOM 1014 C C . ALA A 1 122 ? -7.493 2.110 35.569 1.00 66.19 122 ALA A C 1
ATOM 1016 O O . ALA A 1 122 ? -8.303 1.309 35.124 1.00 66.19 122 ALA A O 1
ATOM 1017 N N . HIS A 1 123 ? -6.885 1.886 36.737 1.00 57.22 123 HIS A N 1
ATOM 1018 C CA . HIS A 1 123 ? -7.131 0.714 37.602 1.00 57.22 123 HIS A CA 1
ATOM 1019 C C . HIS A 1 123 ? -8.592 0.576 38.112 1.00 57.22 123 HIS A C 1
ATOM 1021 O O . HIS A 1 123 ? -8.880 -0.258 38.970 1.00 57.22 123 HIS A O 1
ATOM 1027 N N . TYR A 1 124 ? -9.524 1.387 37.607 1.00 56.91 124 TYR A N 1
ATOM 1028 C CA . TYR A 1 124 ? -10.922 1.446 38.013 1.00 56.91 124 TYR A CA 1
ATOM 1029 C C . TYR A 1 124 ? -11.813 0.700 37.011 1.00 56.91 124 TYR A C 1
ATOM 1031 O O . TYR A 1 124 ? -12.165 1.216 35.951 1.00 56.91 124 TYR A O 1
ATOM 1039 N N . ASN A 1 125 ? -12.243 -0.507 37.386 1.00 60.75 125 ASN A N 1
ATOM 1040 C CA . ASN A 1 125 ? -13.314 -1.237 36.706 1.00 60.75 125 ASN A CA 1
ATOM 1041 C C . ASN A 1 125 ? -14.654 -0.522 36.950 1.00 60.75 125 ASN A C 1
ATOM 1043 O O . ASN A 1 125 ? -15.399 -0.859 37.866 1.00 60.75 125 ASN A O 1
ATOM 1047 N N . ASN A 1 126 ? -14.962 0.495 36.148 1.00 74.69 126 ASN A N 1
ATOM 1048 C CA . ASN A 1 126 ? -16.253 1.169 36.218 1.00 74.69 126 ASN A CA 1
ATOM 1049 C C . ASN A 1 126 ? -17.256 0.435 35.310 1.00 74.69 126 ASN A C 1
ATOM 1051 O O . ASN A 1 126 ? -17.224 0.561 34.086 1.00 74.69 126 ASN A O 1
ATOM 1055 N N . GLU A 1 127 ? -18.132 -0.382 35.900 1.00 78.94 127 GLU A N 1
ATOM 1056 C CA . GLU A 1 127 ? -19.145 -1.156 35.165 1.00 78.94 127 GLU A CA 1
ATOM 1057 C C . GLU A 1 127 ? -20.069 -0.268 34.317 1.00 78.94 127 GLU A C 1
ATOM 1059 O O . GLU A 1 127 ? -20.445 -0.655 33.210 1.00 78.94 127 GLU A O 1
ATOM 1064 N N . ILE A 1 128 ? -20.356 0.955 34.777 1.00 79.81 128 ILE A N 1
ATOM 1065 C CA . ILE A 1 128 ? -21.160 1.944 34.044 1.00 79.81 128 ILE A CA 1
ATOM 1066 C C . ILE A 1 128 ? -20.430 2.401 32.776 1.00 79.81 128 ILE A C 1
ATOM 1068 O O . ILE A 1 128 ? -21.037 2.498 31.708 1.00 79.81 128 ILE A O 1
ATOM 1072 N N . LEU A 1 129 ? -19.118 2.640 32.870 1.00 81.81 129 LEU A N 1
ATOM 1073 C CA . LEU A 1 129 ? -18.298 3.007 31.715 1.00 81.81 129 LEU A CA 1
ATOM 1074 C C . LEU A 1 129 ? -18.300 1.881 30.673 1.00 81.81 129 LEU A C 1
ATOM 1076 O O . LEU A 1 129 ? -18.531 2.134 29.491 1.00 81.81 129 LEU A O 1
ATOM 1080 N N . ASN A 1 130 ? -18.119 0.636 31.122 1.00 82.50 130 ASN A N 1
ATOM 1081 C CA . ASN A 1 130 ? -18.144 -0.539 30.251 1.00 82.50 130 ASN A CA 1
ATOM 1082 C C . ASN A 1 130 ? -19.509 -0.716 29.560 1.00 82.50 130 ASN A C 1
ATOM 1084 O O . ASN A 1 130 ? -19.558 -0.980 28.359 1.00 82.50 130 ASN A O 1
ATOM 1088 N N . ALA A 1 131 ? -20.615 -0.510 30.281 1.00 81.62 131 ALA A N 1
ATOM 1089 C CA . ALA A 1 131 ? -21.961 -0.572 29.713 1.00 81.62 131 ALA A CA 1
ATOM 1090 C C . ALA A 1 131 ? -22.205 0.528 28.662 1.00 81.62 131 ALA A C 1
ATOM 1092 O O . ALA A 1 131 ? -22.772 0.257 27.600 1.00 81.62 131 ALA A O 1
ATOM 1093 N N . GLY A 1 132 ? -21.731 1.753 28.919 1.00 83.19 132 GLY A N 1
ATOM 1094 C CA . GLY A 1 132 ? -21.810 2.863 27.967 1.00 83.19 132 GLY A CA 1
ATOM 1095 C C . GLY A 1 132 ? -20.986 2.627 26.696 1.00 83.19 132 GLY A C 1
ATOM 1096 O O . GLY A 1 132 ? -21.440 2.954 25.596 1.00 83.19 132 GLY A O 1
ATOM 1097 N N . ILE A 1 133 ? -19.804 2.014 26.823 1.00 84.12 133 ILE A N 1
ATOM 1098 C CA . ILE A 1 133 ? -18.979 1.588 25.682 1.00 84.12 133 ILE A CA 1
ATOM 1099 C C . ILE A 1 133 ? -19.716 0.520 24.864 1.00 84.12 133 ILE A C 1
ATOM 1101 O O . ILE A 1 133 ? -19.866 0.682 23.652 1.00 84.12 133 ILE A O 1
ATOM 1105 N N . ASP A 1 134 ? -20.246 -0.525 25.504 1.00 85.81 134 ASP A N 1
ATOM 1106 C CA . ASP A 1 134 ? -20.973 -1.596 24.811 1.00 85.81 134 ASP A CA 1
ATOM 1107 C C . ASP A 1 134 ? -22.223 -1.063 24.078 1.00 85.81 134 ASP A C 1
ATOM 1109 O O . ASP A 1 134 ? -22.517 -1.490 22.958 1.00 85.81 134 ASP A O 1
ATOM 1113 N N . GLN A 1 135 ? -22.941 -0.088 24.651 1.00 85.69 135 GLN A N 1
ATOM 1114 C CA . GLN A 1 135 ? -24.068 0.570 23.980 1.00 85.69 135 GLN A CA 1
ATOM 1115 C C . GLN A 1 135 ? -23.624 1.333 22.724 1.00 85.69 135 GLN A C 1
ATOM 1117 O O . GLN A 1 135 ? -24.215 1.152 21.658 1.00 85.69 135 GLN A O 1
ATOM 1122 N N . LYS A 1 136 ? -22.551 2.130 22.813 1.00 85.62 136 LYS A N 1
ATOM 1123 C CA . LYS A 1 136 ? -21.996 2.850 21.654 1.00 85.62 136 LYS A CA 1
ATOM 1124 C C . LYS A 1 136 ? -21.527 1.888 20.562 1.00 85.62 136 LYS A C 1
ATOM 1126 O O . LYS A 1 136 ? -21.755 2.147 19.385 1.00 85.62 136 LYS A O 1
ATOM 1131 N N . ILE A 1 137 ? -20.930 0.751 20.927 1.00 86.06 137 ILE A N 1
ATOM 1132 C CA . ILE A 1 137 ? -20.513 -0.274 19.959 1.00 86.06 137 ILE A CA 1
ATOM 1133 C C . ILE A 1 137 ? -21.719 -0.874 19.236 1.00 86.06 137 ILE A C 1
ATOM 1135 O O . ILE A 1 137 ? -21.655 -1.079 18.023 1.00 86.06 137 ILE A O 1
ATOM 1139 N N . LYS A 1 138 ? -22.832 -1.126 19.938 1.00 85.69 138 LYS A N 1
ATOM 1140 C CA . LYS A 1 138 ? -24.065 -1.637 19.316 1.00 85.69 138 LYS A CA 1
ATOM 1141 C C . LYS A 1 138 ? -24.593 -0.710 18.221 1.00 85.69 138 LYS A C 1
ATOM 1143 O O . LYS A 1 138 ? -25.020 -1.213 17.187 1.00 85.69 138 LYS A O 1
ATOM 1148 N N . GLU A 1 139 ? -24.488 0.607 18.393 1.00 84.94 139 GLU A N 1
ATOM 1149 C CA . GLU A 1 139 ? -24.849 1.584 17.352 1.00 84.94 139 GLU A CA 1
ATOM 1150 C C . GLU A 1 139 ? -23.922 1.526 16.126 1.00 84.94 139 GLU A C 1
ATOM 1152 O O . GLU A 1 139 ? -24.349 1.820 15.014 1.00 84.94 139 GLU A O 1
ATOM 1157 N N . LEU A 1 140 ? -22.661 1.120 16.305 1.00 85.62 140 LEU A N 1
ATOM 1158 C CA . LEU A 1 140 ? -21.671 0.989 15.228 1.00 85.62 140 LEU A CA 1
ATOM 1159 C C . LEU A 1 140 ? -21.771 -0.354 14.480 1.00 85.62 140 LEU A C 1
ATOM 1161 O O . LEU A 1 140 ? -21.265 -0.486 13.362 1.00 85.62 140 LEU A O 1
ATOM 1165 N N . LYS A 1 141 ? -22.424 -1.370 15.067 1.00 80.69 141 LYS A N 1
ATOM 1166 C CA . LYS A 1 141 ? -22.543 -2.722 14.488 1.00 80.69 141 LYS A CA 1
ATOM 1167 C C . LYS A 1 141 ? -23.157 -2.778 13.084 1.00 80.69 141 LYS A C 1
ATOM 1169 O O . LYS A 1 141 ? -22.689 -3.617 12.318 1.00 80.69 141 LYS A O 1
ATOM 1174 N N . PRO A 1 142 ? -24.147 -1.963 12.694 1.00 83.75 142 PRO A N 1
ATOM 1175 C CA . PRO A 1 142 ? -24.714 -2.044 11.348 1.00 83.75 142 PRO A CA 1
ATOM 1176 C C . PRO A 1 142 ? -23.759 -1.553 10.252 1.00 83.75 142 PRO A C 1
ATOM 1178 O O . PRO A 1 142 ? -23.894 -1.958 9.102 1.00 83.75 142 PRO A O 1
ATOM 1181 N N . VAL A 1 143 ? -22.768 -0.718 10.588 1.00 85.00 143 VAL A N 1
ATOM 1182 C CA . VAL A 1 143 ? -21.916 -0.071 9.582 1.00 85.00 143 VAL A CA 1
ATOM 1183 C C . VAL A 1 143 ? -20.827 -1.032 9.077 1.00 85.00 143 VAL A C 1
ATOM 1185 O O . VAL A 1 143 ? -20.090 -1.628 9.880 1.00 85.00 143 VAL A O 1
ATOM 1188 N N . PRO A 1 144 ? -20.680 -1.217 7.752 1.00 86.06 144 PRO A N 1
ATOM 1189 C CA . PRO A 1 144 ? -19.628 -2.044 7.178 1.00 86.06 144 PRO A CA 1
ATOM 1190 C C . PRO A 1 144 ? -18.335 -1.230 7.026 1.00 86.06 144 PRO A C 1
ATOM 1192 O O . PRO A 1 144 ? -18.101 -0.615 5.991 1.00 86.06 144 PRO A O 1
ATOM 1195 N N . PHE A 1 145 ? -17.449 -1.246 8.029 1.00 88.81 145 PHE A N 1
ATOM 1196 C CA . PHE A 1 145 ? -16.185 -0.488 7.978 1.00 88.81 145 PHE A CA 1
ATOM 1197 C C . PHE A 1 145 ? -15.324 -0.851 6.763 1.00 88.81 145 PHE A C 1
ATOM 1199 O O . PHE A 1 145 ? -14.795 0.032 6.094 1.00 88.81 145 PHE A O 1
ATOM 1206 N N . ALA A 1 146 ? -15.252 -2.137 6.407 1.00 86.12 146 ALA A N 1
ATOM 1207 C CA . ALA A 1 146 ? -14.569 -2.599 5.200 1.00 86.12 146 ALA A CA 1
ATOM 1208 C C . ALA A 1 146 ? -15.182 -2.035 3.897 1.00 86.12 146 ALA A C 1
ATOM 1210 O O . ALA A 1 146 ? -14.528 -2.040 2.853 1.00 86.12 146 ALA A O 1
ATOM 1211 N N . GLY A 1 147 ? -16.417 -1.530 3.931 1.00 83.06 147 GLY A N 1
ATOM 1212 C CA . GLY A 1 147 ? -17.057 -0.819 2.823 1.00 83.06 147 GLY A CA 1
ATOM 1213 C C . GLY A 1 147 ? -16.355 0.489 2.450 1.00 83.06 147 GLY A C 1
ATOM 1214 O O . GLY A 1 147 ? -16.371 0.853 1.281 1.00 83.06 147 GLY A O 1
ATOM 1215 N N . ALA A 1 148 ? -15.630 1.118 3.384 1.00 84.06 148 ALA A N 1
ATOM 1216 C CA . ALA A 1 148 ? -14.851 2.331 3.110 1.00 84.06 148 ALA A CA 1
ATOM 1217 C C . ALA A 1 148 ? -13.695 2.113 2.115 1.00 84.06 148 ALA A C 1
ATOM 1219 O O . ALA A 1 148 ? -13.115 3.075 1.613 1.00 84.06 148 ALA A O 1
ATOM 1220 N N . VAL A 1 149 ? -13.339 0.855 1.830 1.00 86.75 149 VAL A N 1
ATOM 1221 C CA . VAL A 1 149 ? -12.320 0.495 0.842 1.00 86.75 149 VAL A CA 1
ATOM 1222 C C . VAL A 1 149 ? -12.970 -0.255 -0.310 1.00 86.75 149 VAL A C 1
ATOM 1224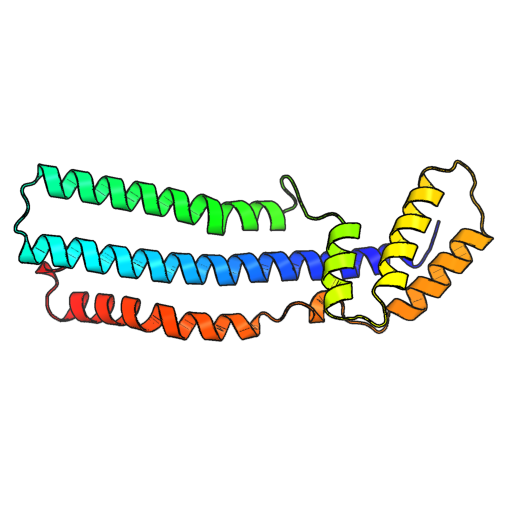 O O . VAL A 1 149 ? -13.403 -1.400 -0.158 1.00 86.75 149 VAL A O 1
ATOM 1227 N N . ASP A 1 150 ? -12.964 0.358 -1.488 1.00 85.19 150 ASP A N 1
ATOM 1228 C CA . ASP A 1 150 ? -13.457 -0.257 -2.715 1.00 85.19 150 ASP A CA 1
ATOM 1229 C C . ASP A 1 150 ? -12.296 -0.764 -3.585 1.00 85.19 150 ASP A C 1
ATOM 1231 O O . ASP A 1 150 ? -11.573 0.005 -4.218 1.00 85.19 150 ASP A O 1
ATOM 1235 N N . LEU A 1 151 ? -12.127 -2.091 -3.627 1.00 82.88 151 LEU A N 1
ATOM 1236 C CA . LEU A 1 151 ? -11.098 -2.747 -4.441 1.00 82.88 151 LEU A CA 1
ATOM 1237 C C . LEU A 1 151 ? -11.425 -2.714 -5.939 1.00 82.88 151 LEU A C 1
ATOM 1239 O O . LEU A 1 151 ? -10.521 -2.879 -6.761 1.00 82.88 151 LEU A O 1
ATOM 1243 N N . SER A 1 152 ? -12.696 -2.527 -6.307 1.00 81.38 152 SER A N 1
ATOM 1244 C CA . SER A 1 152 ? -13.140 -2.558 -7.702 1.00 81.38 152 SER A CA 1
ATOM 1245 C C . SER A 1 152 ? -12.613 -1.362 -8.495 1.00 81.38 152 SER A C 1
ATOM 1247 O O . SER A 1 152 ? -12.310 -1.499 -9.683 1.00 81.38 152 SER A O 1
ATOM 1249 N N . GLN A 1 153 ? -12.368 -0.231 -7.823 1.00 83.62 153 GLN A N 1
ATOM 1250 C CA . GLN A 1 153 ? -11.784 0.968 -8.429 1.00 83.62 153 GLN A CA 1
ATOM 1251 C C . GLN A 1 153 ? -10.395 0.712 -9.020 1.00 83.62 153 GLN A C 1
ATOM 1253 O O . GLN A 1 153 ? -10.001 1.375 -9.982 1.00 83.62 153 GLN A O 1
ATOM 1258 N N . ASN A 1 154 ? -9.676 -0.303 -8.524 1.00 84.44 154 ASN A N 1
ATOM 1259 C CA . ASN A 1 154 ? -8.367 -0.656 -9.062 1.00 84.44 154 ASN A CA 1
ATOM 1260 C C . ASN A 1 154 ? -8.427 -1.155 -10.510 1.00 84.44 154 ASN A C 1
ATOM 1262 O O . ASN A 1 154 ? -7.438 -1.042 -11.233 1.00 84.44 154 ASN A O 1
ATOM 1266 N N . ARG A 1 155 ? -9.590 -1.635 -10.978 1.00 83.31 155 ARG A N 1
ATOM 1267 C CA . ARG A 1 155 ? -9.785 -2.036 -12.380 1.00 83.31 155 ARG A CA 1
ATOM 1268 C C . ARG A 1 155 ? -9.517 -0.889 -13.350 1.00 83.31 155 ARG A C 1
ATOM 1270 O O . ARG A 1 155 ? -9.045 -1.135 -14.455 1.00 83.31 155 ARG A O 1
ATOM 1277 N N . LYS A 1 156 ? -9.738 0.364 -12.935 1.00 86.25 156 LYS A N 1
ATOM 1278 C CA . LYS A 1 156 ? -9.413 1.537 -13.756 1.00 86.25 156 LYS A CA 1
ATOM 1279 C C . LYS A 1 156 ? -7.916 1.606 -14.079 1.00 86.25 156 LYS A C 1
ATOM 1281 O O . LYS A 1 156 ? -7.565 2.021 -15.178 1.00 86.25 156 LYS A O 1
ATOM 1286 N N . TYR A 1 157 ? -7.043 1.167 -13.167 1.00 83.81 157 TYR A N 1
ATOM 1287 C CA . TYR A 1 157 ? -5.593 1.179 -13.384 1.00 83.81 157 TYR A CA 1
ATOM 1288 C C . TYR A 1 157 ? -5.140 0.155 -14.429 1.00 83.81 157 TYR A C 1
ATOM 1290 O O . TYR A 1 157 ? -4.197 0.429 -15.165 1.00 83.81 157 TYR A O 1
ATOM 1298 N N . ILE A 1 158 ? -5.862 -0.964 -14.581 1.00 85.12 158 ILE A N 1
ATOM 1299 C CA . ILE A 1 158 ? -5.577 -1.982 -15.609 1.00 85.12 158 ILE A CA 1
ATOM 1300 C C . ILE A 1 158 ? -5.585 -1.355 -17.007 1.00 85.12 158 ILE A C 1
ATOM 1302 O O . ILE A 1 158 ? -4.708 -1.652 -17.814 1.00 85.12 158 ILE A O 1
ATOM 1306 N N . LYS A 1 159 ? -6.503 -0.413 -17.273 1.00 86.44 159 LYS A N 1
ATOM 1307 C CA . LYS A 1 159 ? -6.576 0.295 -18.561 1.00 86.44 159 LYS A CA 1
ATOM 1308 C C . LYS A 1 159 ? -5.288 1.056 -18.908 1.00 86.44 159 LYS A C 1
ATOM 1310 O O . LYS A 1 159 ? -5.002 1.220 -20.085 1.00 86.44 159 LYS A O 1
ATOM 1315 N N . TYR A 1 160 ? -4.519 1.512 -17.919 1.00 84.44 160 TYR A N 1
ATOM 1316 C CA . TYR A 1 160 ? -3.261 2.235 -18.151 1.00 84.44 160 TYR A CA 1
ATOM 1317 C C . TYR A 1 160 ? -2.057 1.302 -18.320 1.00 84.44 160 TYR A C 1
ATOM 1319 O O . TYR A 1 160 ? -1.069 1.687 -18.933 1.00 84.44 160 TYR A O 1
ATOM 1327 N N . ILE A 1 161 ? -2.139 0.081 -17.795 1.00 87.56 161 ILE A N 1
ATOM 1328 C CA . ILE A 1 161 ? -1.059 -0.918 -17.851 1.00 87.56 161 ILE A CA 1
ATOM 1329 C C . ILE A 1 161 ? -1.178 -1.776 -19.110 1.00 87.56 161 ILE A C 1
ATOM 1331 O O . ILE A 1 161 ? -0.182 -2.280 -19.622 1.00 87.56 161 ILE A O 1
ATOM 1335 N N . LEU A 1 162 ? -2.397 -1.915 -19.634 1.00 88.62 162 LEU A N 1
ATOM 1336 C CA . LEU A 1 162 ? -2.672 -2.718 -20.814 1.00 88.62 162 LEU A CA 1
ATOM 1337 C C . LEU A 1 162 ? -1.917 -2.238 -22.070 1.00 88.62 162 LEU A C 1
ATOM 1339 O O . LEU A 1 162 ? -1.344 -3.096 -22.733 1.00 88.62 162 LEU A O 1
ATOM 1343 N N . PRO A 1 163 ? -1.839 -0.930 -22.409 1.00 90.06 163 PRO A N 1
ATOM 1344 C CA . PRO A 1 163 ? -1.132 -0.496 -23.613 1.00 90.0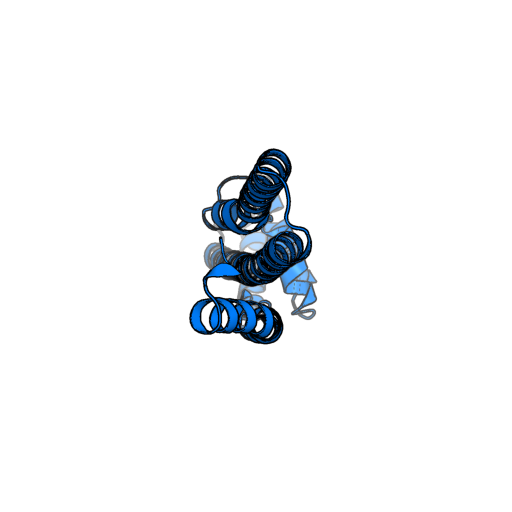6 163 PRO A CA 1
ATOM 1345 C C . PRO A 1 163 ? 0.372 -0.824 -23.595 1.00 90.06 163 PRO A C 1
ATOM 1347 O O . PRO A 1 163 ? 0.823 -1.433 -24.561 1.00 90.06 163 PRO A O 1
ATOM 1350 N N . PRO A 1 164 ? 1.145 -0.535 -22.522 1.00 88.38 164 PRO A N 1
ATOM 1351 C CA . PRO A 1 164 ? 2.536 -0.986 -22.431 1.00 88.38 164 PRO A CA 1
ATOM 1352 C C . PRO A 1 164 ? 2.684 -2.503 -22.597 1.00 88.38 164 PRO A C 1
ATOM 1354 O O . PRO A 1 164 ? 3.512 -2.964 -23.374 1.00 88.38 164 PRO A O 1
ATOM 1357 N N . LEU A 1 165 ? 1.844 -3.298 -21.928 1.00 88.94 165 LEU A N 1
ATOM 1358 C CA . LEU A 1 165 ? 1.908 -4.758 -22.049 1.00 88.94 165 LEU A CA 1
ATOM 1359 C C . LEU A 1 165 ? 1.598 -5.247 -23.469 1.00 88.94 165 LEU A C 1
ATOM 1361 O O . LEU A 1 165 ? 2.265 -6.153 -23.960 1.00 88.94 165 LEU A O 1
ATOM 1365 N N . MET A 1 166 ? 0.620 -4.636 -24.142 1.00 90.31 166 MET A N 1
ATOM 1366 C CA . MET A 1 166 ? 0.288 -4.962 -25.530 1.00 90.31 166 MET A CA 1
ATOM 1367 C C . MET A 1 166 ? 1.434 -4.611 -26.478 1.00 90.31 166 MET A C 1
ATOM 1369 O O . MET A 1 166 ? 1.721 -5.394 -27.375 1.00 90.31 166 MET A O 1
ATOM 1373 N N . ILE A 1 167 ? 2.122 -3.484 -26.268 1.00 87.31 167 ILE A N 1
ATOM 1374 C CA . ILE A 1 167 ? 3.302 -3.114 -27.063 1.00 87.31 167 ILE A CA 1
ATOM 1375 C C . ILE A 1 167 ? 4.406 -4.159 -26.893 1.00 87.31 167 ILE A C 1
ATOM 1377 O O . ILE A 1 167 ? 4.944 -4.623 -27.891 1.00 87.31 167 ILE A O 1
ATOM 1381 N N . ILE A 1 168 ? 4.704 -4.578 -25.657 1.00 86.50 168 ILE A N 1
ATOM 1382 C CA . ILE A 1 168 ? 5.694 -5.637 -25.402 1.00 86.50 168 ILE A CA 1
ATOM 1383 C C . ILE A 1 168 ? 5.301 -6.925 -26.128 1.00 86.50 168 ILE A C 1
ATOM 1385 O O . ILE A 1 168 ? 6.139 -7.542 -26.777 1.00 86.50 168 ILE A O 1
ATOM 1389 N N . LEU A 1 169 ? 4.026 -7.315 -26.055 1.00 87.50 169 LEU A N 1
ATOM 1390 C CA . LEU A 1 169 ? 3.533 -8.522 -26.712 1.00 87.50 169 LEU A CA 1
ATOM 1391 C C . LEU A 1 169 ? 3.670 -8.429 -28.237 1.00 87.50 169 LEU A C 1
ATOM 1393 O O . LEU A 1 169 ? 4.151 -9.367 -28.859 1.00 87.50 169 LEU A O 1
ATOM 1397 N N . VAL A 1 170 ? 3.314 -7.291 -28.838 1.00 87.75 170 VAL A N 1
ATOM 1398 C CA . VAL A 1 170 ? 3.494 -7.056 -30.278 1.00 87.75 170 VAL A CA 1
ATOM 1399 C C . VAL A 1 170 ? 4.970 -7.111 -30.665 1.00 87.75 170 VAL A C 1
ATOM 1401 O O . VAL A 1 170 ? 5.296 -7.781 -31.636 1.00 87.75 170 VAL A O 1
ATOM 1404 N N . LEU A 1 171 ? 5.862 -6.468 -29.906 1.00 84.69 171 LEU A N 1
ATOM 1405 C CA . LEU A 1 171 ? 7.303 -6.494 -30.172 1.00 84.69 171 LEU A CA 1
ATOM 1406 C C . LEU A 1 171 ? 7.870 -7.922 -30.107 1.00 84.69 171 LEU A C 1
ATOM 1408 O O . LEU A 1 171 ? 8.621 -8.307 -30.995 1.00 84.69 171 LEU A O 1
ATOM 1412 N N . LEU A 1 172 ? 7.437 -8.739 -29.137 1.00 82.75 172 LEU A N 1
ATOM 1413 C CA . LEU A 1 172 ? 7.857 -10.144 -29.017 1.00 82.75 172 LEU A CA 1
ATOM 1414 C C . LEU A 1 172 ? 7.473 -11.003 -30.231 1.00 82.75 172 LEU A C 1
ATOM 1416 O O . LEU A 1 172 ? 8.201 -11.936 -30.556 1.00 82.75 172 LEU A O 1
ATOM 1420 N N . PHE A 1 173 ? 6.337 -10.728 -30.879 1.00 83.12 173 PHE A N 1
ATOM 1421 C CA . PHE A 1 173 ? 5.869 -11.504 -32.035 1.00 83.12 173 PHE A CA 1
ATOM 1422 C C . PHE A 1 173 ? 6.275 -10.909 -33.389 1.00 83.12 173 PHE A C 1
ATOM 1424 O O . PHE A 1 173 ? 6.421 -11.661 -34.349 1.00 83.12 173 PHE A O 1
ATOM 1431 N N . ALA A 1 174 ? 6.413 -9.585 -33.490 1.00 78.50 174 ALA A N 1
ATOM 1432 C CA . ALA A 1 174 ? 6.708 -8.900 -34.746 1.00 78.50 174 ALA A CA 1
ATOM 1433 C C . ALA A 1 174 ? 8.206 -8.896 -35.066 1.00 78.50 174 ALA A C 1
ATOM 1435 O O . ALA A 1 174 ? 8.583 -9.185 -36.198 1.00 78.50 174 ALA A O 1
ATOM 1436 N N . ASP A 1 175 ? 9.045 -8.585 -34.077 1.00 72.88 175 ASP A N 1
ATOM 1437 C CA . ASP A 1 175 ? 10.494 -8.587 -34.240 1.00 72.88 175 ASP A CA 1
ATOM 1438 C C . ASP A 1 175 ? 11.186 -8.847 -32.890 1.00 72.88 175 ASP A C 1
ATOM 1440 O O . ASP A 1 175 ? 11.483 -7.908 -32.141 1.00 72.88 175 ASP A O 1
ATOM 1444 N N . PRO A 1 176 ? 11.468 -10.124 -32.568 1.00 72.88 176 PRO A N 1
ATOM 1445 C CA . PRO A 1 176 ? 12.161 -10.486 -31.339 1.00 72.88 176 PRO A CA 1
ATOM 1446 C C . PRO A 1 176 ? 13.531 -9.817 -31.197 1.00 72.88 176 PRO A C 1
ATOM 1448 O O . PRO A 1 176 ? 14.009 -9.688 -30.077 1.00 72.88 176 PRO A O 1
ATOM 1451 N N . SER A 1 177 ? 14.162 -9.372 -32.293 1.00 68.06 177 SER A N 1
ATOM 1452 C CA . SER A 1 177 ? 15.483 -8.735 -32.240 1.00 68.06 177 SER A CA 1
ATOM 1453 C C . SER A 1 177 ? 15.461 -7.355 -31.573 1.00 68.06 177 SER A C 1
ATOM 1455 O O . SER A 1 177 ? 16.478 -6.921 -31.035 1.00 68.06 177 SER A O 1
ATOM 1457 N N . VAL A 1 178 ? 14.290 -6.705 -31.512 1.00 70.38 178 VAL A N 1
ATOM 1458 C CA . VAL A 1 178 ? 14.076 -5.464 -30.747 1.00 70.38 178 VAL A CA 1
ATOM 1459 C C . VAL A 1 178 ? 14.130 -5.724 -29.236 1.00 70.38 178 VAL A C 1
ATOM 1461 O O . VAL A 1 178 ? 14.361 -4.795 -28.468 1.00 70.38 178 VAL A O 1
ATOM 1464 N N . ILE A 1 179 ? 13.917 -6.972 -28.802 1.00 69.00 179 ILE A N 1
ATOM 1465 C CA . ILE A 1 179 ? 13.949 -7.390 -27.399 1.00 69.00 179 ILE A CA 1
ATOM 1466 C C . ILE A 1 179 ? 15.176 -8.284 -27.174 1.00 69.00 179 ILE A C 1
ATOM 1468 O O . ILE A 1 179 ? 15.066 -9.510 -27.157 1.00 69.00 179 ILE A O 1
ATOM 1472 N N . THR A 1 180 ? 16.349 -7.664 -27.011 1.00 57.56 180 THR A N 1
ATOM 1473 C CA . THR A 1 180 ? 17.640 -8.345 -26.774 1.00 57.56 180 THR A CA 1
ATOM 1474 C C . THR A 1 180 ? 18.477 -7.578 -25.759 1.00 57.56 180 THR A C 1
ATOM 1476 O O . THR A 1 180 ? 19.166 -8.216 -24.929 1.00 57.56 180 THR A O 1
#

pLDDT: mean 83.98, std 7.04, range [56.91, 91.69]

Sequence (180 aa):
MTKEFPFLINKIDEFIRKYYKNQLLKGGLFALGTLAAFFIIINLLEYFGNFNITFRTILFYLYLSANIFILYFLVIIPIAKLYRFGKIISYEDAAIIIGKHFPEIKDKLLNTLQLQKLGENAHYNNEILNAGIDQKIKELKPVPFAGAVDLSQNRKYIKYILPPLMIILVLLFADPSVIT

Foldseek 3Di:
DQPCVVVLVVLLLLQLLLVLVLQLLLLVLVLLQVLLVLLLVLLVCCVVVVDDPVVNVVSVVVSVVVSVVSCCVRHVVSVCQSVVHDDHDDSLSSLCLLCVQVVVCSVLSNVLVVLVVVVVVDPDPDVVSSVVSNVSSVVVVVDRSNVSRDSVVSVVSVVSRVVSVVVVVCCVPVPCVSVD

Secondary structure (DSSP, 8-state):
--SSHHHHHHHHHHHHHHHHHHHHHHHHHHHHHHHHHHHHHHHHHHHHHT--HHHHHHHHHHHHHHHHHHHIIIIIHHHHHHTT-S-PPPHHHHHHHHHHH-GGGHHHHHHHHHHHHHHHHSS---HHHHHHHHHHHHHHTTS-GGGG--SGGGHHHHHHHHHHHHHHHHHHHH-GGG--

Radius of gyration: 24.39 Å; chains: 1; bounding box: 54×22×73 Å